Protein AF-A1DYK0-F1 (afdb_monomer_lite)

pLDDT: mean 89.99, std 9.11, range [60.81, 98.0]

Sequence (154 aa):
PGTYRVDVMVNGKRVDTRDVVFKLEKDGQGTPFLASCLTVSQLSCYGVKTEDYPQLWKAAKTPDECADLTAIPQAKAVLDINNQQLQLSIPQLALRPEFKGIAPEDLWDDGIPAFLMNYSARTTQTDYKMDMVGRDNSSWVQLQPGINIGAWRV

InterPro domains:
  IPR000015 Outer membrane usher protein [PTHR30451] (1-154)
  IPR025885 PapC, N-terminal domain [PF13954] (1-122)
  IPR037224 PapC, N-terminal domain superfamily [G3DSA:3.10.20.410] (1-111)
  IPR037224 PapC, N-terminal domain superfamily [SSF141729] (1-114)

Secondary structure (DSSP, 8-state):
-EEEEEEEEETTEEEEEEEEEEEEEE-TTS-EEEEEE--HHHHHHTTB-GGG-GGGGSS-SSTTSPP-GGGSTT-EEEEETTTTEEEEE--GGGBPP--TT---GGG------EEEEEEEEEEEEEEE-SSS-EEEEEEEEEEEEEEEETTEE-

Structure (mmCIF, N/CA/C/O backbone):
data_AF-A1DYK0-F1
#
_entry.id   AF-A1DYK0-F1
#
loop_
_atom_site.group_PDB
_atom_site.id
_atom_site.type_symbol
_atom_site.label_atom_id
_atom_site.label_alt_id
_atom_site.label_comp_id
_atom_site.label_asym_id
_atom_site.label_entity_id
_atom_site.label_seq_id
_atom_site.pdbx_PDB_ins_code
_atom_site.Cartn_x
_atom_site.Cartn_y
_atom_site.Cartn_z
_atom_site.occupancy
_atom_site.B_iso_or_equiv
_atom_site.auth_seq_id
_atom_site.auth_comp_id
_atom_site.auth_asym_id
_atom_site.auth_atom_id
_atom_site.pdbx_PDB_model_num
ATOM 1 N N . PRO A 1 1 ? -26.291 6.185 12.494 1.00 83.94 1 PRO A N 1
ATOM 2 C CA . PRO A 1 1 ? -25.783 5.075 11.654 1.00 83.94 1 PRO A CA 1
ATOM 3 C C . PRO A 1 1 ? -26.089 5.401 10.193 1.00 83.94 1 PRO A C 1
ATOM 5 O O . PRO A 1 1 ? -27.133 5.996 9.938 1.00 83.94 1 PRO A O 1
ATOM 8 N N . GLY A 1 2 ? -25.187 5.080 9.270 1.00 92.00 2 GLY A N 1
ATOM 9 C CA . GLY A 1 2 ? -25.316 5.466 7.863 1.00 92.00 2 GLY A CA 1
ATOM 10 C C . GLY A 1 2 ? -24.010 5.309 7.094 1.00 92.00 2 GLY A C 1
ATOM 11 O O . GLY A 1 2 ? -22.999 4.913 7.669 1.00 92.00 2 GLY A O 1
ATOM 12 N N . THR A 1 3 ? -24.040 5.617 5.802 1.00 94.94 3 THR A N 1
ATOM 13 C CA . THR A 1 3 ? -22.860 5.588 4.934 1.00 94.94 3 THR A CA 1
ATOM 14 C C . THR A 1 3 ? -22.342 7.003 4.742 1.00 94.94 3 THR A C 1
ATOM 16 O O . THR A 1 3 ? -23.118 7.894 4.400 1.00 94.94 3 THR A O 1
ATOM 19 N N . TYR A 1 4 ? -21.045 7.205 4.952 1.00 94.62 4 TYR A N 1
ATOM 20 C CA . TYR A 1 4 ? -20.395 8.498 4.766 1.00 94.62 4 TYR A CA 1
ATOM 21 C C . TYR A 1 4 ? -19.186 8.345 3.853 1.00 94.62 4 TYR A C 1
ATOM 23 O O . TYR A 1 4 ? -18.363 7.449 4.053 1.00 94.62 4 TYR A O 1
ATOM 31 N N . ARG A 1 5 ? -19.068 9.250 2.879 1.00 96.69 5 ARG A N 1
ATOM 32 C CA . ARG A 1 5 ? -17.846 9.438 2.101 1.00 96.69 5 ARG A CA 1
ATOM 33 C C . ARG A 1 5 ? -16.809 10.094 3.002 1.00 96.69 5 ARG A C 1
ATOM 35 O O . ARG A 1 5 ? -17.048 11.199 3.480 1.00 96.69 5 ARG A O 1
ATOM 42 N N . VAL A 1 6 ? -15.697 9.412 3.252 1.00 97.50 6 VAL A N 1
ATOM 43 C CA . VAL A 1 6 ? -14.653 9.893 4.161 1.00 97.50 6 VAL A CA 1
ATOM 44 C C . VAL A 1 6 ? -13.257 9.658 3.604 1.00 97.50 6 VAL A C 1
ATOM 46 O O . VAL A 1 6 ? -13.012 8.689 2.880 1.00 97.50 6 VAL A O 1
ATOM 49 N N . ASP A 1 7 ? -12.331 10.523 3.999 1.00 98.00 7 ASP A N 1
ATOM 50 C CA . ASP A 1 7 ? -10.901 10.257 3.912 1.00 98.00 7 ASP A CA 1
ATOM 51 C C . ASP A 1 7 ? -10.497 9.314 5.049 1.00 98.00 7 ASP A C 1
ATOM 53 O O . ASP A 1 7 ? -10.688 9.610 6.232 1.00 98.00 7 ASP A O 1
ATOM 57 N N . VAL A 1 8 ? -9.941 8.156 4.700 1.00 97.50 8 VAL A N 1
ATOM 58 C CA . VAL A 1 8 ? -9.435 7.188 5.673 1.00 97.50 8 VAL A CA 1
ATOM 59 C C . VAL A 1 8 ? -8.001 7.563 6.020 1.00 97.50 8 VAL A C 1
ATOM 61 O O . VAL A 1 8 ? -7.114 7.565 5.164 1.00 97.50 8 VAL A O 1
ATOM 64 N N . MET A 1 9 ? -7.780 7.880 7.291 1.00 97.56 9 MET A N 1
ATOM 65 C CA . MET A 1 9 ? -6.507 8.328 7.838 1.00 97.56 9 MET A CA 1
ATOM 66 C C . MET A 1 9 ? -5.942 7.247 8.763 1.00 97.56 9 MET A C 1
ATOM 68 O O . MET A 1 9 ? -6.574 6.922 9.760 1.00 97.56 9 MET A O 1
ATOM 72 N N . VAL A 1 10 ? -4.743 6.726 8.500 1.00 96.75 10 VAL A N 1
ATOM 73 C CA . VAL A 1 10 ? -4.011 5.830 9.415 1.00 96.75 10 VAL A CA 1
ATOM 74 C C . VAL A 1 10 ? -2.849 6.593 10.030 1.00 96.75 10 VAL A C 1
ATOM 76 O O . VAL A 1 10 ? -1.969 7.068 9.315 1.00 96.75 10 VAL A O 1
ATOM 79 N N . ASN A 1 11 ? -2.851 6.744 11.357 1.00 95.75 11 ASN A N 1
ATOM 80 C CA . ASN A 1 11 ? -1.824 7.472 12.115 1.00 95.75 11 ASN A CA 1
ATOM 81 C C . ASN A 1 11 ? -1.481 8.853 11.507 1.00 95.75 11 ASN A C 1
ATOM 83 O O . ASN A 1 11 ? -0.320 9.253 11.440 1.00 95.75 11 ASN A O 1
ATOM 87 N N . GLY A 1 12 ? -2.506 9.571 11.031 1.00 94.00 12 GLY A N 1
ATOM 88 C CA . GLY A 1 12 ? -2.379 10.908 10.439 1.00 94.00 12 GLY A CA 1
ATOM 89 C C . GLY A 1 12 ? -2.052 10.947 8.940 1.00 94.00 12 GLY A C 1
ATOM 90 O O . GLY A 1 12 ? -1.973 12.038 8.379 1.00 94.00 12 GLY A O 1
ATOM 91 N N . LYS A 1 13 ? -1.897 9.801 8.265 1.00 93.44 13 LYS A N 1
ATOM 92 C CA . LYS A 1 13 ? -1.683 9.727 6.810 1.00 93.44 13 LYS A CA 1
ATOM 93 C C . LYS A 1 13 ? -2.934 9.245 6.092 1.00 93.44 13 LYS A C 1
ATOM 95 O O . LYS A 1 13 ? -3.523 8.247 6.493 1.00 93.44 13 LYS A O 1
ATOM 100 N N . ARG A 1 14 ? -3.310 9.917 5.004 1.00 95.19 14 ARG A N 1
ATOM 101 C CA . ARG A 1 14 ? -4.425 9.479 4.158 1.00 95.19 14 ARG A CA 1
ATOM 102 C C . ARG A 1 14 ? -4.029 8.235 3.368 1.00 95.19 14 ARG A C 1
ATOM 104 O O . ARG A 1 14 ? -3.044 8.285 2.634 1.00 95.19 14 ARG A O 1
ATOM 111 N N . VAL A 1 15 ? -4.805 7.165 3.504 1.00 93.44 15 VAL A N 1
ATOM 112 C CA . VAL A 1 15 ? -4.585 5.880 2.816 1.00 93.44 15 VAL A CA 1
ATOM 113 C C . VAL A 1 15 ? -5.669 5.559 1.787 1.00 93.44 15 VAL A C 1
ATOM 115 O O . VAL A 1 15 ? -5.406 4.803 0.860 1.00 93.44 15 VAL A O 1
ATOM 118 N N . ASP A 1 16 ? -6.864 6.139 1.919 1.00 95.06 16 ASP A N 1
ATOM 119 C CA . ASP A 1 16 ? -7.988 5.921 0.999 1.00 95.06 16 ASP A CA 1
ATOM 120 C C . ASP A 1 16 ? -8.997 7.082 1.091 1.00 95.06 16 ASP A C 1
ATOM 122 O O . ASP A 1 16 ? -8.992 7.844 2.060 1.00 95.06 16 ASP A O 1
ATOM 126 N N . THR A 1 17 ? -9.884 7.196 0.104 1.00 96.19 17 THR A N 1
ATOM 127 C CA . THR A 1 17 ? -11.060 8.074 0.119 1.00 96.19 17 THR A CA 1
ATOM 128 C C . THR A 1 17 ? -12.253 7.278 -0.403 1.00 96.19 17 THR A C 1
ATOM 130 O O . THR A 1 17 ? -12.370 7.032 -1.609 1.00 96.19 17 THR A O 1
ATOM 133 N N . ARG A 1 18 ? -13.172 6.885 0.487 1.00 95.31 18 ARG A N 1
ATOM 134 C CA . ARG A 1 18 ? -14.265 5.970 0.128 1.00 95.31 18 ARG A CA 1
ATOM 135 C C . ARG A 1 18 ? -15.525 6.147 0.962 1.00 95.31 18 ARG A C 1
ATOM 137 O O . ARG A 1 18 ? -15.524 6.817 1.989 1.00 95.31 18 ARG A O 1
ATOM 144 N N . ASP A 1 19 ? -16.598 5.509 0.516 1.00 96.44 19 ASP A N 1
ATOM 145 C CA . ASP A 1 19 ? -17.829 5.377 1.289 1.00 96.44 19 ASP A CA 1
ATOM 146 C C . ASP A 1 19 ? -17.673 4.273 2.338 1.00 96.44 19 ASP A C 1
ATOM 148 O O . ASP A 1 19 ? -17.382 3.122 2.006 1.00 96.44 19 ASP A O 1
ATOM 152 N N . VAL A 1 20 ? -17.846 4.633 3.611 1.00 95.94 20 VAL A N 1
ATOM 153 C CA . VAL A 1 20 ? -17.738 3.721 4.756 1.00 95.94 20 VAL A CA 1
ATOM 154 C C . VAL A 1 20 ? -19.071 3.682 5.493 1.00 95.94 20 VAL A C 1
ATOM 156 O O . VAL A 1 20 ? -19.692 4.716 5.746 1.00 95.94 20 VAL A O 1
ATOM 159 N N . VAL A 1 21 ? -19.518 2.477 5.847 1.00 94.88 21 VAL A N 1
ATOM 160 C CA . VAL A 1 21 ? -20.735 2.267 6.640 1.00 94.88 21 VAL A CA 1
ATOM 161 C C . VAL A 1 21 ? -20.397 2.390 8.122 1.00 94.88 21 VAL A C 1
ATOM 163 O O . VAL A 1 21 ? -19.472 1.742 8.605 1.00 94.88 21 VAL A O 1
ATOM 166 N N . PHE A 1 22 ? -21.184 3.166 8.861 1.00 94.19 22 PHE A N 1
ATOM 167 C CA . PHE A 1 22 ? -21.051 3.343 10.302 1.00 94.19 22 PHE A CA 1
ATOM 168 C C . PHE A 1 22 ? -22.276 2.808 11.035 1.00 94.19 22 PHE A C 1
ATOM 170 O O . PHE A 1 22 ? -23.413 3.231 10.786 1.00 94.19 22 PHE A O 1
ATOM 177 N N . LYS A 1 23 ? -22.041 1.896 11.976 1.00 91.38 23 LYS A N 1
ATOM 178 C CA . LYS A 1 23 ? -23.067 1.288 12.829 1.00 91.38 23 LYS A CA 1
ATOM 179 C C . LYS A 1 23 ? -23.028 1.933 14.210 1.00 91.38 23 LYS A C 1
ATOM 181 O O . LYS A 1 23 ? -21.989 2.412 14.647 1.00 91.38 23 LYS A O 1
ATOM 186 N N . LEU A 1 24 ? -24.182 2.008 14.869 1.00 90.50 24 LEU A N 1
ATOM 187 C CA . LEU A 1 24 ? -24.241 2.498 16.241 1.00 90.50 24 LEU A CA 1
ATOM 188 C C . LEU A 1 24 ? -23.910 1.333 17.173 1.00 90.50 24 LEU A C 1
ATOM 190 O O . LEU A 1 24 ? -24.636 0.341 17.182 1.00 90.50 24 LEU A O 1
ATOM 194 N N . GLU A 1 25 ? -22.845 1.472 17.946 1.00 88.00 25 GLU A N 1
ATOM 195 C CA . GLU A 1 25 ? -22.418 0.501 18.952 1.00 88.00 25 GLU A CA 1
ATOM 196 C C . GLU A 1 25 ? -22.297 1.181 20.314 1.00 88.00 25 GLU A C 1
ATOM 198 O O . GLU A 1 25 ? -22.451 2.397 20.426 1.00 88.00 25 GLU A O 1
ATOM 203 N N . LYS A 1 26 ? -22.086 0.394 21.368 1.00 86.38 26 LYS A N 1
ATOM 204 C CA . LYS A 1 26 ? -21.874 0.901 22.725 1.00 86.38 26 LYS A CA 1
ATOM 205 C C . LYS A 1 26 ? -20.506 0.469 23.204 1.00 86.38 26 LYS A C 1
ATOM 207 O O . LYS A 1 26 ? -20.130 -0.685 23.014 1.00 86.38 26 LYS A O 1
ATOM 212 N N . ASP A 1 27 ? -19.775 1.389 23.815 1.00 82.19 27 ASP A N 1
ATOM 213 C CA . ASP A 1 27 ? -18.510 1.054 24.456 1.00 82.19 27 ASP A CA 1
ATOM 214 C C . ASP A 1 27 ? -18.739 0.242 25.747 1.00 82.19 27 ASP A C 1
ATOM 216 O O . ASP A 1 27 ? -19.874 -0.011 26.166 1.00 82.19 27 ASP A O 1
ATOM 220 N N . GLY A 1 28 ? -17.651 -0.157 26.414 1.00 78.81 28 GLY A N 1
ATOM 221 C CA . GLY A 1 28 ? -17.721 -0.896 27.681 1.00 78.81 28 GLY A CA 1
ATOM 222 C C . GLY A 1 28 ? -18.391 -0.134 28.837 1.00 78.81 28 GLY A C 1
ATOM 223 O O . GLY A 1 28 ? -18.694 -0.741 29.860 1.00 78.81 28 GLY A O 1
ATOM 224 N N . GLN A 1 29 ? -18.633 1.172 28.688 1.00 83.88 29 GLN A N 1
ATOM 225 C CA . GLN A 1 29 ? -19.330 2.028 29.654 1.00 83.88 29 GLN A CA 1
ATOM 226 C C . GLN A 1 29 ? -20.799 2.271 29.259 1.00 83.88 29 GLN A C 1
ATOM 228 O O . GLN A 1 29 ? -21.543 2.912 29.999 1.00 83.88 29 GLN A O 1
ATOM 233 N N . GLY A 1 30 ? -21.243 1.732 28.118 1.00 85.69 30 GLY A N 1
ATOM 234 C CA . GLY A 1 30 ? -22.595 1.895 27.594 1.00 85.69 30 GLY A CA 1
ATOM 235 C C . GLY A 1 30 ? -22.805 3.175 26.781 1.00 85.69 30 GLY A C 1
ATOM 236 O O . GLY A 1 30 ? -23.937 3.426 26.351 1.00 85.69 30 GLY A O 1
ATOM 237 N N . THR A 1 31 ? -21.752 3.960 26.541 1.00 87.38 31 THR A N 1
ATOM 238 C CA . THR A 1 31 ? -21.815 5.189 25.747 1.00 87.38 31 THR A CA 1
ATOM 239 C C . THR A 1 31 ? -21.941 4.828 24.269 1.00 87.38 31 THR A C 1
ATOM 241 O O . THR A 1 31 ? -21.137 4.040 23.760 1.00 87.38 31 THR A O 1
ATOM 244 N N . PRO A 1 32 ? -22.944 5.363 23.552 1.00 87.19 32 PRO A N 1
ATOM 245 C CA . PRO A 1 32 ? -23.096 5.089 22.134 1.00 87.19 32 PRO A CA 1
ATOM 246 C C . PRO A 1 32 ? -21.984 5.762 21.320 1.00 87.19 32 PRO A C 1
ATOM 248 O O . PRO A 1 32 ? -21.705 6.947 21.502 1.00 87.19 32 PRO A O 1
ATOM 251 N N . PHE A 1 33 ? -21.398 5.030 20.377 1.00 87.56 33 PHE A N 1
ATOM 252 C CA . PHE A 1 33 ? -20.434 5.548 19.408 1.00 87.56 33 PHE A CA 1
ATOM 253 C C . PHE A 1 33 ? -20.708 4.989 18.005 1.00 87.56 33 PHE A C 1
ATOM 255 O O . PHE A 1 33 ? -21.477 4.042 17.825 1.00 87.56 33 PHE A O 1
ATOM 262 N N . LEU A 1 34 ? -20.111 5.612 16.987 1.00 89.62 34 LEU A N 1
ATOM 263 C CA . LEU A 1 34 ? -20.201 5.153 15.601 1.00 89.62 34 LEU A CA 1
ATOM 264 C C . LEU A 1 34 ? -19.006 4.255 15.271 1.00 89.62 34 LEU A C 1
ATOM 266 O O . LEU A 1 34 ? -17.887 4.742 15.128 1.00 89.62 34 LEU A O 1
ATOM 270 N N . ALA A 1 35 ? -19.254 2.957 15.125 1.00 90.94 35 ALA A N 1
ATOM 271 C CA . ALA A 1 35 ? -18.265 1.978 14.698 1.00 90.94 35 ALA A CA 1
ATOM 272 C C . ALA A 1 35 ? -18.184 1.943 13.166 1.00 90.94 35 ALA A C 1
ATOM 274 O O . ALA A 1 35 ? -19.199 1.759 12.487 1.00 90.94 35 ALA A O 1
ATOM 275 N N . SER A 1 36 ? -16.982 2.122 12.614 1.00 94.25 36 SER A N 1
ATOM 276 C CA . SER A 1 36 ? -16.726 1.982 11.178 1.00 94.25 36 SER A CA 1
ATOM 277 C C . SER A 1 36 ? -16.713 0.511 10.769 1.00 94.25 36 SER A C 1
ATOM 279 O O . SER A 1 36 ? -15.993 -0.289 11.363 1.00 94.25 36 SER A O 1
ATOM 281 N N . CYS A 1 37 ? -17.430 0.166 9.707 1.00 93.44 37 CYS A N 1
ATOM 282 C CA . CYS A 1 37 ? -17.346 -1.142 9.076 1.00 93.44 37 CYS A CA 1
ATOM 283 C C . CYS A 1 37 ? -16.246 -1.130 8.008 1.00 93.44 37 CYS A C 1
ATOM 285 O O . CYS A 1 37 ? -16.467 -0.645 6.898 1.00 93.44 37 CYS A O 1
ATOM 287 N N . LEU A 1 38 ? -15.069 -1.647 8.358 1.00 94.25 38 LEU A N 1
ATOM 288 C CA . LEU A 1 38 ? -13.968 -1.897 7.427 1.00 94.25 38 LEU A CA 1
ATOM 289 C C . LEU A 1 38 ? -13.738 -3.401 7.320 1.00 94.25 38 LEU A C 1
ATOM 291 O O . LEU A 1 38 ? -13.746 -4.081 8.342 1.00 94.25 38 LEU A O 1
ATOM 295 N N . THR A 1 39 ? -13.528 -3.928 6.118 1.00 93.44 39 THR A N 1
ATOM 296 C CA . THR A 1 39 ? -13.222 -5.355 5.936 1.00 93.44 39 THR A CA 1
ATOM 297 C C . THR A 1 39 ? -11.767 -5.651 6.291 1.00 93.44 39 THR A C 1
ATOM 299 O O . THR A 1 39 ? -10.914 -4.757 6.328 1.00 93.44 39 THR A O 1
ATOM 302 N N . VAL A 1 40 ? -11.444 -6.927 6.519 1.00 92.44 40 VAL A N 1
ATOM 303 C CA . VAL A 1 40 ? -10.053 -7.327 6.782 1.00 92.44 40 VAL A CA 1
ATOM 304 C C . VAL A 1 40 ? -9.157 -7.013 5.582 1.00 92.44 40 VAL A C 1
ATOM 306 O O . VAL A 1 40 ? -8.048 -6.519 5.760 1.00 92.44 40 VAL A O 1
ATOM 309 N N . SER A 1 41 ? -9.654 -7.214 4.357 1.00 90.50 41 SER A N 1
ATOM 310 C CA . SER A 1 41 ? -8.926 -6.852 3.135 1.00 90.50 41 SER A CA 1
ATOM 311 C C . SER A 1 41 ? -8.594 -5.357 3.097 1.00 90.50 41 SER A C 1
ATOM 313 O O . SER A 1 41 ? -7.439 -5.008 2.870 1.00 90.50 41 SER A O 1
ATOM 315 N N . GLN A 1 42 ? -9.550 -4.482 3.430 1.00 93.19 42 GLN A N 1
ATOM 316 C CA . GLN A 1 42 ? -9.312 -3.037 3.496 1.00 93.19 42 GLN A CA 1
ATOM 317 C C . GLN A 1 42 ? -8.245 -2.674 4.532 1.00 93.19 42 GLN A C 1
ATOM 319 O O . GLN A 1 42 ? -7.317 -1.938 4.214 1.00 93.19 42 GLN A O 1
ATOM 324 N N . LEU A 1 43 ? -8.327 -3.224 5.750 1.00 93.81 43 LEU A N 1
ATOM 325 C CA . LEU A 1 43 ? -7.297 -3.007 6.773 1.00 93.81 43 LEU A CA 1
ATOM 326 C C . LEU A 1 43 ? -5.915 -3.470 6.286 1.00 93.81 43 LEU A C 1
ATOM 328 O O . LEU A 1 43 ? -4.923 -2.776 6.508 1.00 93.81 43 LEU A O 1
ATOM 332 N N . SER A 1 44 ? -5.855 -4.600 5.578 1.00 92.12 44 SER A N 1
ATOM 333 C CA . SER A 1 44 ? -4.620 -5.106 4.978 1.00 92.12 44 SER A CA 1
ATOM 334 C C . SER A 1 44 ? -4.054 -4.141 3.930 1.00 92.12 44 SER A C 1
ATOM 336 O O . SER A 1 44 ? -2.867 -3.816 3.984 1.00 92.12 44 SER A O 1
ATOM 338 N N . CYS A 1 45 ? -4.894 -3.618 3.030 1.00 90.06 45 CYS A N 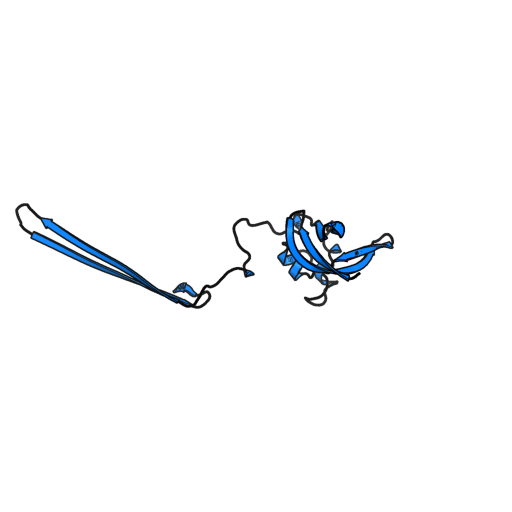1
ATOM 339 C CA . CYS A 1 45 ? -4.506 -2.602 2.044 1.00 90.06 45 CYS A CA 1
ATOM 340 C C . CYS A 1 45 ? -4.007 -1.311 2.708 1.00 90.06 45 CYS A C 1
ATOM 342 O O . CYS A 1 45 ? -3.095 -0.666 2.201 1.00 90.06 45 CYS A O 1
ATOM 344 N N . TYR A 1 46 ? -4.546 -0.954 3.875 1.00 92.69 46 TYR A N 1
ATOM 345 C CA . TYR A 1 46 ? -4.094 0.202 4.657 1.00 92.69 46 TYR A CA 1
ATOM 346 C C . TYR A 1 46 ? -2.804 -0.059 5.452 1.00 92.69 46 TYR A C 1
ATOM 348 O O . TYR A 1 46 ? -2.363 0.797 6.220 1.00 92.69 46 TYR A O 1
ATOM 356 N N . GLY A 1 47 ? -2.193 -1.234 5.282 1.00 91.56 47 GLY A N 1
ATOM 357 C CA . GLY A 1 47 ? -0.919 -1.594 5.890 1.00 91.56 47 GLY A CA 1
ATOM 358 C C . GLY A 1 47 ? -1.034 -2.271 7.252 1.00 91.56 47 GLY A C 1
ATOM 359 O O . GLY A 1 47 ? -0.013 -2.445 7.910 1.00 91.56 47 GLY A O 1
ATOM 360 N N . VAL A 1 48 ? -2.224 -2.680 7.697 1.00 94.25 48 VAL A N 1
ATOM 361 C CA . VAL A 1 48 ? -2.381 -3.461 8.934 1.00 94.25 48 VAL A CA 1
ATOM 362 C C . VAL A 1 48 ? -1.943 -4.911 8.696 1.00 94.25 48 VAL A C 1
ATOM 364 O O . VAL A 1 48 ? -2.336 -5.534 7.711 1.00 94.25 48 VAL A O 1
ATOM 367 N N . LYS A 1 49 ? -1.149 -5.477 9.611 1.00 93.88 49 LYS A N 1
ATOM 368 C CA . LYS A 1 49 ? -0.716 -6.887 9.609 1.00 93.88 49 LYS A CA 1
ATOM 369 C C . LYS A 1 49 ? -1.843 -7.813 10.053 1.00 93.88 49 LYS A C 1
ATOM 371 O O . LYS A 1 49 ? -1.836 -8.363 11.148 1.00 93.88 49 LYS A O 1
ATOM 376 N N . THR A 1 50 ? -2.857 -7.953 9.216 1.00 92.38 50 THR A N 1
ATOM 377 C CA . THR A 1 50 ? -4.070 -8.735 9.495 1.00 92.38 50 THR A CA 1
ATOM 378 C C . THR A 1 50 ? -3.806 -10.208 9.843 1.00 92.38 50 THR A C 1
ATOM 380 O O . THR A 1 50 ? -4.574 -10.819 10.581 1.00 92.38 50 THR A O 1
ATOM 383 N N . GLU A 1 51 ? -2.702 -10.759 9.347 1.00 91.44 51 GLU A N 1
ATOM 384 C CA . GLU A 1 51 ? -2.181 -12.105 9.586 1.00 91.44 51 GLU A CA 1
ATOM 385 C C . GLU A 1 51 ? -1.798 -12.363 11.053 1.00 91.44 51 GLU A C 1
ATOM 387 O O . GLU A 1 51 ? -1.990 -13.473 11.547 1.00 91.44 51 GLU A O 1
ATOM 392 N N . ASP A 1 52 ? -1.351 -11.331 11.774 1.00 94.12 52 ASP A N 1
ATOM 393 C CA . ASP A 1 52 ? -0.937 -11.435 13.179 1.00 94.12 52 ASP A CA 1
ATOM 394 C C . ASP A 1 52 ? -2.136 -11.372 14.146 1.00 94.12 52 ASP A C 1
ATOM 396 O O . ASP A 1 52 ? -2.014 -11.682 15.334 1.00 94.12 52 ASP A O 1
ATOM 400 N N . TYR A 1 53 ? -3.318 -10.992 13.645 1.00 93.44 53 TYR A N 1
ATOM 401 C CA . TYR A 1 53 ? -4.528 -10.764 14.438 1.00 93.44 53 TYR A CA 1
ATOM 402 C C . TYR A 1 53 ? -5.716 -11.569 13.888 1.00 93.44 53 TYR A C 1
ATOM 404 O O . TYR A 1 53 ? -6.694 -10.992 13.410 1.00 93.44 53 TYR A O 1
ATOM 412 N N . PRO A 1 54 ? -5.716 -12.912 14.010 1.00 90.50 54 PRO A N 1
ATOM 413 C CA . PRO A 1 54 ? -6.787 -13.766 13.480 1.00 90.50 54 PRO A CA 1
ATOM 414 C C . PRO A 1 54 ? -8.167 -13.457 14.082 1.00 90.50 54 PRO A C 1
ATOM 416 O O . PRO A 1 54 ? -9.198 -13.760 13.489 1.00 90.50 54 PRO A O 1
ATOM 419 N N . GLN A 1 55 ? -8.199 -12.820 15.255 1.00 90.88 55 GLN A N 1
ATOM 420 C CA . GLN A 1 55 ? -9.423 -12.376 15.921 1.00 90.88 55 GLN A CA 1
ATOM 421 C C . GLN A 1 55 ? -10.178 -11.294 15.126 1.00 90.88 55 GLN A C 1
ATOM 423 O O . GLN A 1 55 ? -11.388 -11.186 15.295 1.00 90.88 55 GLN A O 1
ATOM 428 N N . LEU A 1 56 ? -9.515 -10.577 14.204 1.00 89.81 56 LEU A N 1
ATOM 429 C CA . LEU A 1 56 ? -10.166 -9.647 13.267 1.00 89.81 56 LEU A CA 1
ATOM 430 C C . LEU A 1 56 ? -11.285 -10.328 12.465 1.00 89.81 56 LEU A C 1
ATOM 432 O O . LEU A 1 56 ? -12.300 -9.704 12.162 1.00 89.81 56 LEU A O 1
ATOM 436 N N . TRP A 1 57 ? -11.111 -11.619 12.164 1.00 86.25 57 TRP A N 1
ATOM 437 C CA . TRP A 1 57 ? -12.058 -12.435 11.408 1.00 86.25 57 TRP A CA 1
ATOM 438 C C . TRP A 1 57 ? -13.204 -12.992 12.256 1.00 86.25 57 TRP A C 1
ATOM 440 O O . TRP A 1 57 ? -14.171 -13.503 11.707 1.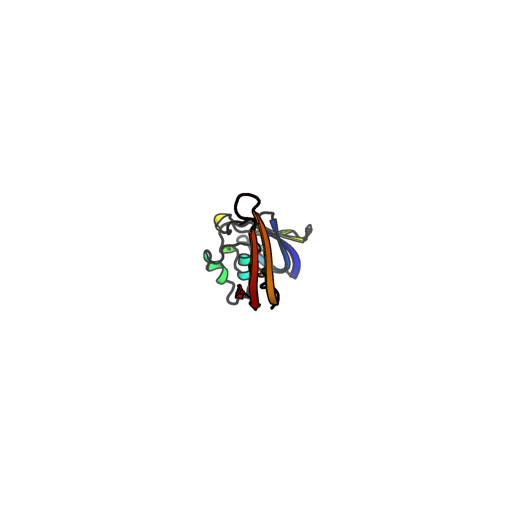00 86.25 57 TRP A O 1
ATOM 450 N N . LYS A 1 58 ? -13.157 -12.914 13.594 1.00 72.00 58 LYS A N 1
ATOM 451 C CA . LYS A 1 58 ? -14.240 -13.483 14.420 1.00 72.00 58 LYS A CA 1
ATOM 452 C C . LYS A 1 58 ? -15.580 -12.781 14.215 1.00 72.00 58 LYS A C 1
ATOM 454 O O . LYS A 1 58 ? -16.614 -13.442 14.294 1.00 72.00 58 LYS A O 1
ATOM 459 N N . ALA A 1 59 ? -15.556 -11.476 13.948 1.00 66.56 59 ALA A N 1
ATOM 460 C CA . ALA A 1 59 ? -16.742 -10.733 13.532 1.00 66.56 59 ALA A CA 1
ATOM 461 C C . ALA A 1 59 ? -16.993 -10.800 12.017 1.00 66.56 59 ALA A C 1
ATOM 463 O O . ALA A 1 59 ? -18.121 -10.554 11.604 1.00 66.56 59 ALA A O 1
ATOM 464 N N . ALA A 1 60 ? -15.976 -11.164 11.223 1.00 64.38 60 ALA A N 1
ATOM 465 C CA . ALA A 1 60 ? -16.048 -11.285 9.771 1.00 64.38 60 ALA A CA 1
ATOM 466 C C . ALA A 1 60 ? -16.053 -12.756 9.319 1.00 64.38 60 ALA A C 1
ATOM 468 O O . ALA A 1 60 ? -15.030 -13.337 8.959 1.00 64.38 60 ALA A O 1
ATOM 469 N N . LYS A 1 61 ? -17.237 -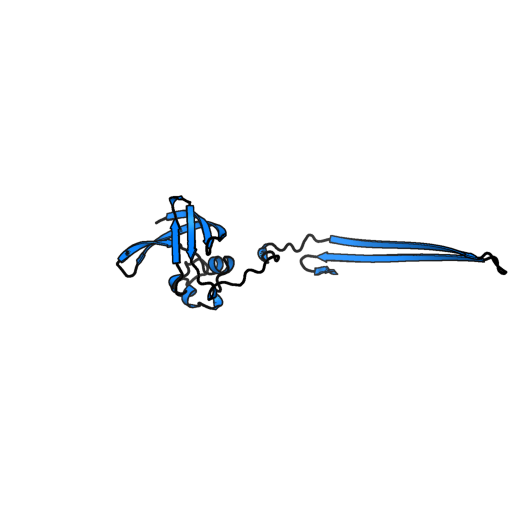13.365 9.323 1.00 65.19 61 LYS A N 1
ATOM 470 C CA . LYS A 1 61 ? -17.523 -14.705 8.792 1.00 65.19 61 LYS A CA 1
ATOM 471 C C . LYS A 1 61 ? -17.410 -14.772 7.269 1.00 65.19 61 LYS A C 1
ATOM 473 O O . LYS A 1 61 ? -17.212 -15.859 6.733 1.00 65.19 61 LYS A O 1
ATOM 478 N N . THR A 1 62 ? -17.533 -13.638 6.579 1.00 67.25 62 THR A N 1
ATOM 479 C CA . THR A 1 62 ? -17.353 -13.519 5.123 1.00 67.25 62 THR A CA 1
ATOM 480 C C . THR A 1 62 ? -16.394 -12.377 4.769 1.00 67.25 62 THR A C 1
ATOM 482 O O . THR A 1 62 ? -16.281 -11.435 5.552 1.00 67.25 62 THR A O 1
ATOM 485 N N . PRO A 1 63 ? -15.743 -12.394 3.587 1.00 62.56 63 PRO A N 1
ATOM 486 C CA . PRO A 1 63 ? -14.822 -11.333 3.151 1.00 62.56 63 PRO A CA 1
ATOM 487 C C . PRO A 1 63 ? -15.423 -9.917 3.163 1.00 62.56 63 PRO A C 1
ATOM 489 O O . PRO A 1 63 ? -14.693 -8.944 3.349 1.00 62.56 63 PRO A O 1
ATOM 492 N N . ASP A 1 64 ? -16.746 -9.821 3.011 1.00 70.00 64 ASP A N 1
ATOM 493 C CA . ASP A 1 64 ? -17.503 -8.564 2.989 1.00 70.00 64 ASP A CA 1
ATOM 494 C C . ASP A 1 64 ? -18.017 -8.119 4.373 1.00 70.00 64 ASP A C 1
ATOM 496 O O . ASP A 1 64 ? -18.658 -7.074 4.495 1.00 70.00 64 ASP A O 1
ATOM 500 N N . GLU A 1 65 ? -17.765 -8.896 5.433 1.00 84.50 65 GLU A N 1
ATOM 501 C CA . GLU A 1 65 ? -18.156 -8.517 6.792 1.00 84.50 65 GLU A CA 1
ATOM 502 C C . GLU A 1 65 ? -17.116 -7.605 7.466 1.00 84.50 65 GLU A C 1
ATOM 504 O O . GLU A 1 65 ? -15.927 -7.583 7.133 1.00 84.50 65 GLU A O 1
ATOM 509 N N . CYS A 1 66 ? -17.593 -6.815 8.432 1.00 90.44 66 CYS A N 1
ATOM 510 C CA . CYS A 1 66 ? -16.776 -5.850 9.159 1.00 90.44 66 CYS A CA 1
ATOM 511 C C . CYS A 1 66 ? -15.764 -6.576 10.058 1.00 90.44 66 CYS A C 1
ATOM 513 O O . CYS A 1 66 ? -16.143 -7.425 10.865 1.00 90.44 66 CYS A O 1
ATOM 515 N N . ALA A 1 67 ? -14.494 -6.198 9.965 1.00 92.12 67 ALA A N 1
ATOM 516 C CA . ALA A 1 67 ? -13.449 -6.661 10.860 1.00 92.12 67 ALA A CA 1
ATOM 517 C C . ALA A 1 67 ? -13.654 -6.108 12.277 1.00 92.12 67 ALA A C 1
ATOM 519 O O . ALA A 1 67 ? -14.012 -4.941 12.460 1.00 92.12 67 ALA A O 1
ATOM 520 N N . ASP A 1 68 ? -13.363 -6.931 13.282 1.00 91.06 68 ASP A N 1
ATOM 521 C CA . ASP A 1 68 ? -13.383 -6.501 14.680 1.00 91.06 68 ASP A CA 1
ATOM 522 C C . ASP A 1 68 ? -12.071 -5.807 15.055 1.00 91.06 68 ASP A C 1
ATOM 524 O O . ASP A 1 68 ? -11.113 -6.452 15.480 1.00 91.06 68 ASP A O 1
ATOM 528 N N . LEU A 1 69 ? -12.017 -4.479 14.924 1.00 91.44 69 LEU A N 1
ATOM 529 C CA . LEU A 1 69 ? -10.808 -3.709 15.229 1.00 91.44 69 LEU A CA 1
ATOM 530 C C . LEU A 1 69 ? -10.348 -3.855 16.692 1.00 91.44 69 LEU A C 1
ATOM 532 O O . LEU A 1 69 ? -9.167 -3.654 16.976 1.00 91.44 69 LEU A O 1
ATOM 536 N N . THR A 1 70 ? -11.235 -4.252 17.614 1.00 90.50 70 THR A N 1
ATOM 537 C CA . THR A 1 70 ? -10.872 -4.462 19.027 1.00 90.50 70 THR A CA 1
ATOM 538 C C . THR A 1 70 ? -9.902 -5.631 19.222 1.00 90.50 70 THR A C 1
ATOM 540 O O . THR A 1 70 ? -9.206 -5.694 20.237 1.00 90.50 70 THR A O 1
ATOM 543 N N . ALA A 1 71 ? -9.773 -6.502 18.214 1.00 92.12 71 ALA A N 1
ATOM 544 C CA . ALA A 1 71 ? -8.765 -7.553 18.141 1.00 92.12 71 ALA A CA 1
ATOM 545 C C . ALA A 1 71 ? -7.319 -7.032 18.194 1.00 92.12 71 ALA A C 1
ATOM 547 O O . ALA A 1 71 ? -6.420 -7.782 18.580 1.00 92.12 71 ALA A O 1
ATOM 548 N N . ILE A 1 72 ? -7.082 -5.779 17.788 1.00 94.69 72 ILE A N 1
ATOM 549 C CA . ILE A 1 72 ? -5.763 -5.149 17.818 1.00 94.69 72 ILE A CA 1
ATOM 550 C C . ILE A 1 72 ? -5.671 -4.296 19.091 1.00 94.69 72 ILE A C 1
ATOM 552 O O . ILE A 1 72 ? -6.351 -3.271 19.198 1.00 94.69 72 ILE A O 1
ATOM 556 N N . PRO A 1 73 ? -4.819 -4.663 20.066 1.00 93.88 73 PRO A N 1
ATOM 557 C CA . PRO A 1 73 ? -4.684 -3.900 21.299 1.00 93.88 73 PRO A CA 1
ATOM 558 C C . PRO A 1 73 ? -4.328 -2.442 21.016 1.00 93.88 73 PRO A C 1
ATOM 560 O O . PRO A 1 73 ? -3.440 -2.170 20.219 1.00 93.88 73 PRO A O 1
ATOM 563 N N . GLN A 1 74 ? -4.992 -1.506 21.697 1.00 92.94 74 GLN A N 1
ATOM 564 C CA . GLN A 1 74 ? -4.782 -0.058 21.544 1.00 92.94 74 GLN A CA 1
ATOM 565 C C . GLN A 1 74 ? -5.143 0.523 20.164 1.00 92.94 74 GLN A C 1
ATOM 567 O O . GLN A 1 74 ? -4.935 1.721 19.956 1.00 92.94 74 GLN A O 1
ATOM 572 N N . ALA A 1 75 ? -5.721 -0.263 19.250 1.00 95.12 75 ALA A N 1
ATOM 573 C CA . ALA A 1 75 ? -6.289 0.285 18.029 1.00 95.12 75 ALA A CA 1
ATOM 574 C C . ALA A 1 75 ? -7.573 1.072 18.325 1.00 95.12 75 ALA A C 1
ATOM 576 O O . ALA A 1 75 ? -8.379 0.684 19.174 1.00 95.12 75 ALA A O 1
ATOM 577 N N . LYS A 1 76 ? -7.770 2.194 17.628 1.00 93.81 76 LYS A N 1
ATOM 578 C CA . LYS A 1 76 ? -8.980 3.020 17.731 1.00 93.81 76 LYS A CA 1
ATOM 579 C C . LYS A 1 76 ? -9.410 3.517 16.360 1.00 93.81 76 LYS A C 1
ATOM 581 O O . LYS A 1 76 ? -8.564 3.859 15.540 1.00 93.81 76 LYS A O 1
ATOM 586 N N . ALA A 1 77 ? -10.719 3.614 16.159 1.00 94.88 77 ALA A N 1
ATOM 587 C CA . ALA A 1 77 ? -11.331 4.243 14.999 1.00 94.88 77 ALA A CA 1
ATOM 588 C C . ALA A 1 77 ? -12.264 5.358 15.473 1.00 94.88 77 ALA A C 1
ATOM 590 O O . ALA A 1 77 ? -13.131 5.124 16.314 1.00 94.88 77 ALA A O 1
ATOM 591 N N . VAL A 1 78 ? -12.073 6.568 14.952 1.00 94.31 78 VAL A N 1
ATOM 592 C CA . VAL A 1 78 ? -12.893 7.735 15.289 1.00 94.31 78 VAL A CA 1
ATOM 593 C C . VAL A 1 78 ? -13.323 8.427 14.006 1.00 94.31 78 VAL A C 1
ATOM 595 O O . VAL A 1 78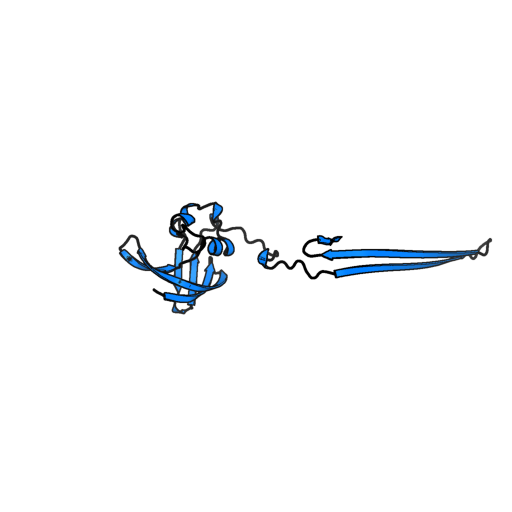 ? -12.492 8.760 13.166 1.00 94.31 78 VAL A O 1
ATOM 598 N N . LEU A 1 79 ? -14.626 8.652 13.858 1.00 94.69 79 LEU A N 1
ATOM 599 C CA . LEU A 1 79 ? -15.169 9.467 12.779 1.00 94.69 79 LEU A CA 1
ATOM 600 C C . LEU A 1 79 ? -15.161 10.942 13.192 1.00 94.69 79 LEU A C 1
ATOM 602 O O . LEU A 1 79 ? -15.882 11.335 14.108 1.00 94.69 79 LEU A O 1
ATOM 606 N N . ASP A 1 80 ? -14.395 11.757 12.477 1.00 94.44 80 ASP A N 1
ATOM 607 C CA . ASP A 1 80 ? -14.507 13.210 12.490 1.00 94.44 80 ASP A CA 1
ATOM 608 C C . ASP A 1 80 ? -15.449 13.642 11.361 1.00 94.44 80 ASP A C 1
ATOM 610 O O . ASP A 1 80 ? -15.064 13.756 10.195 1.00 94.44 80 ASP A O 1
ATOM 614 N N . ILE A 1 81 ? -16.718 13.848 11.716 1.00 90.81 81 ILE A N 1
ATOM 615 C CA . ILE A 1 81 ? -17.767 14.224 10.760 1.00 90.81 81 ILE A CA 1
ATOM 616 C C . ILE A 1 81 ? -17.492 15.601 10.146 1.00 90.81 81 ILE A C 1
ATOM 618 O O . ILE A 1 81 ? -17.779 15.802 8.968 1.00 90.81 81 ILE A O 1
ATOM 622 N N . ASN A 1 82 ? -16.923 16.537 10.913 1.00 93.88 82 ASN A N 1
ATOM 623 C CA . ASN A 1 82 ? -16.719 17.913 10.456 1.00 93.88 82 ASN A CA 1
ATOM 624 C C . ASN A 1 82 ? -15.692 17.975 9.324 1.00 93.88 82 ASN A C 1
ATOM 626 O O . ASN A 1 82 ? -15.865 18.738 8.377 1.00 93.88 82 ASN A O 1
ATOM 630 N N . ASN A 1 83 ? -14.658 17.137 9.412 1.00 95.44 83 ASN A N 1
ATOM 631 C CA . ASN A 1 83 ? -13.607 17.040 8.404 1.00 95.44 83 ASN A CA 1
ATOM 632 C C . ASN A 1 83 ? -13.826 15.898 7.401 1.00 95.44 83 ASN A C 1
ATOM 634 O O . ASN A 1 83 ? -12.987 15.705 6.527 1.00 95.44 83 ASN A O 1
ATOM 638 N N . GLN A 1 84 ? -14.924 15.139 7.522 1.00 95.69 84 GLN A N 1
ATOM 639 C CA . GLN A 1 84 ? -15.198 13.932 6.730 1.00 95.69 84 GLN A CA 1
ATOM 640 C C . GLN A 1 84 ? -14.027 12.938 6.761 1.00 95.69 84 GLN A C 1
ATOM 642 O O . GLN A 1 84 ? -13.606 12.412 5.734 1.00 95.69 84 GLN A O 1
ATOM 647 N N . GLN A 1 85 ? -13.484 12.680 7.952 1.00 97.25 85 GLN A N 1
ATOM 648 C CA . GLN A 1 85 ? -12.309 11.828 8.133 1.00 97.25 85 GLN A CA 1
ATOM 649 C C . GLN A 1 85 ? -12.591 10.659 9.069 1.00 97.25 85 GLN A C 1
ATOM 651 O O . GLN A 1 85 ? -13.132 10.831 10.158 1.00 97.25 85 GLN A O 1
ATOM 656 N N . LEU A 1 86 ? -12.148 9.466 8.676 1.00 97.50 86 LEU A N 1
ATOM 657 C CA . LEU A 1 86 ? -12.043 8.314 9.563 1.00 97.50 86 LEU A CA 1
ATOM 658 C C . LEU A 1 86 ? -10.606 8.209 10.074 1.00 97.50 86 LEU A C 1
ATOM 660 O O . LEU A 1 86 ? -9.709 7.820 9.331 1.00 97.50 86 LEU A O 1
ATOM 664 N N . GLN A 1 87 ? -10.391 8.538 11.344 1.00 97.50 87 GLN A N 1
ATOM 665 C CA . GLN A 1 87 ? -9.087 8.467 11.993 1.00 97.50 87 GLN A CA 1
ATOM 666 C C . GLN A 1 87 ? -8.873 7.096 12.636 1.00 97.50 87 GLN A C 1
ATOM 668 O O . GLN A 1 87 ? -9.485 6.759 13.650 1.00 97.50 87 GLN A O 1
ATOM 673 N N . LEU A 1 88 ? -7.970 6.318 12.048 1.00 97.00 88 LEU A N 1
ATOM 674 C CA . LEU A 1 88 ? -7.482 5.043 12.550 1.00 97.00 88 LEU A CA 1
ATOM 675 C C . LEU A 1 88 ? -6.159 5.268 13.287 1.00 97.00 88 LEU A C 1
ATOM 677 O O . LEU A 1 88 ? -5.144 5.627 12.691 1.00 97.00 88 LEU A O 1
ATOM 681 N N . SER A 1 89 ? -6.173 5.046 14.597 1.00 96.94 89 SER A N 1
ATOM 682 C CA . SER A 1 89 ? -4.964 4.972 15.418 1.00 96.94 89 SER A CA 1
ATOM 683 C C . SER A 1 89 ? -4.581 3.507 15.563 1.00 96.94 89 SER A C 1
ATOM 685 O O . SER A 1 89 ? -5.295 2.769 16.235 1.00 96.94 89 SER A O 1
ATOM 687 N N . ILE A 1 90 ? -3.492 3.077 14.926 1.00 96.88 90 ILE A N 1
ATOM 688 C CA . ILE A 1 90 ? -3.037 1.680 14.912 1.00 96.88 90 ILE A CA 1
ATOM 689 C C . ILE A 1 90 ? -1.623 1.606 15.510 1.00 96.88 90 ILE A C 1
ATOM 691 O O . ILE A 1 90 ? -0.754 2.377 15.092 1.00 96.88 90 ILE A O 1
ATOM 695 N N . PRO A 1 91 ? -1.340 0.696 16.461 1.00 96.38 91 PRO A N 1
ATOM 696 C CA . PRO A 1 91 ? 0.010 0.521 16.987 1.00 96.38 91 PRO A CA 1
ATOM 697 C C . PRO A 1 91 ? 1.008 0.181 15.880 1.00 96.38 91 PRO A C 1
ATOM 699 O O . PRO A 1 91 ? 0.733 -0.660 15.028 1.00 96.38 91 PRO A O 1
ATOM 702 N N . GLN A 1 92 ? 2.212 0.752 15.942 1.00 93.06 92 GLN A N 1
ATOM 703 C CA . GLN A 1 92 ? 3.232 0.535 14.911 1.00 93.06 92 GLN A CA 1
ATOM 704 C C . GLN A 1 92 ? 3.618 -0.946 14.740 1.00 93.06 92 GLN A C 1
ATOM 706 O O . GLN A 1 92 ? 3.963 -1.366 13.640 1.00 93.06 92 GLN A O 1
ATOM 711 N N . LEU A 1 93 ? 3.531 -1.751 15.806 1.00 94.38 93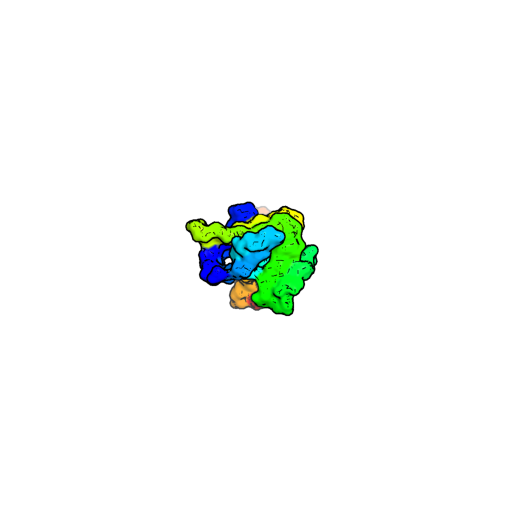 LEU A N 1
ATOM 712 C CA . LEU A 1 93 ? 3.787 -3.195 15.748 1.00 94.38 93 LEU A CA 1
ATOM 713 C C . LEU A 1 93 ? 2.789 -3.928 14.832 1.00 94.38 93 LEU A C 1
ATOM 715 O O . LEU A 1 93 ? 3.178 -4.874 14.148 1.00 94.38 93 LEU A O 1
ATOM 719 N N . ALA A 1 94 ? 1.546 -3.440 14.784 1.00 95.88 94 ALA A N 1
ATOM 720 C CA . ALA A 1 94 ? 0.458 -3.960 13.962 1.00 95.88 94 ALA A CA 1
ATOM 721 C C . ALA A 1 94 ? 0.456 -3.396 12.530 1.00 95.88 94 ALA A C 1
ATOM 723 O O . ALA A 1 94 ? -0.415 -3.753 11.739 1.00 95.88 94 ALA A O 1
ATOM 724 N N . LEU A 1 95 ? 1.406 -2.520 12.185 1.00 94.31 95 LEU A N 1
ATOM 725 C CA . LEU A 1 95 ? 1.566 -1.974 10.840 1.00 94.31 95 LEU A CA 1
ATOM 726 C C . LEU A 1 95 ? 2.739 -2.634 10.114 1.00 94.31 95 LEU A C 1
ATOM 728 O O . LEU A 1 95 ? 3.782 -2.956 10.696 1.00 94.31 95 LEU A O 1
ATOM 732 N N . ARG A 1 96 ? 2.564 -2.828 8.810 1.00 90.69 96 ARG A N 1
ATOM 733 C CA . ARG A 1 96 ? 3.630 -3.191 7.884 1.00 90.69 96 ARG A CA 1
ATOM 734 C C . ARG A 1 96 ? 4.580 -1.999 7.726 1.00 90.69 96 ARG A C 1
ATOM 736 O O . ARG A 1 96 ? 4.142 -0.849 7.786 1.00 90.69 96 ARG A O 1
ATOM 743 N N . PRO A 1 97 ? 5.888 -2.249 7.568 1.00 83.31 97 PRO A N 1
ATOM 744 C CA . PRO A 1 97 ? 6.831 -1.179 7.283 1.00 83.31 97 PRO A CA 1
ATOM 745 C C . PRO A 1 97 ? 6.460 -0.491 5.964 1.00 83.31 97 PRO A C 1
ATOM 747 O O . PRO A 1 97 ? 6.146 -1.148 4.974 1.00 83.31 97 PRO A O 1
ATOM 750 N N . GLU A 1 98 ? 6.510 0.840 5.949 1.00 73.06 98 GLU A N 1
ATOM 751 C CA . GLU A 1 98 ? 6.360 1.607 4.714 1.00 73.06 98 GLU A CA 1
ATOM 752 C C . GLU A 1 98 ? 7.617 1.433 3.854 1.00 73.06 98 GLU A C 1
ATOM 754 O O . GLU A 1 98 ? 8.664 2.024 4.135 1.00 73.06 98 GLU A O 1
ATOM 759 N N . PHE A 1 99 ? 7.516 0.647 2.784 1.00 67.38 99 PHE A N 1
ATOM 760 C CA . PHE A 1 99 ? 8.543 0.613 1.748 1.00 67.38 99 PHE A CA 1
ATOM 761 C C . PHE A 1 99 ? 8.360 1.825 0.835 1.00 67.38 99 PHE A C 1
ATOM 763 O O . PHE A 1 99 ? 7.446 1.889 0.017 1.00 67.38 99 PHE A O 1
ATOM 770 N N . LYS A 1 100 ? 9.221 2.832 0.991 1.00 69.44 100 LYS A N 1
ATOM 771 C CA . LYS A 1 100 ? 9.227 3.991 0.093 1.00 69.44 100 LYS A CA 1
ATOM 772 C C . LYS A 1 100 ? 9.810 3.589 -1.263 1.00 69.44 100 LYS A C 1
ATOM 774 O O . LYS A 1 100 ? 10.884 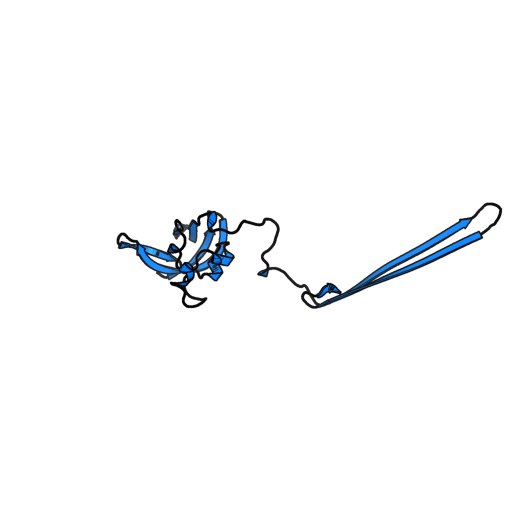2.999 -1.312 1.00 69.44 100 LYS A O 1
ATOM 779 N N . GLY A 1 101 ? 9.132 3.972 -2.345 1.00 70.25 101 GLY A N 1
ATOM 780 C CA . GLY A 1 101 ? 9.632 3.829 -3.719 1.00 70.25 101 GLY A CA 1
ATOM 781 C C . GLY A 1 101 ? 9.143 2.597 -4.484 1.00 70.25 101 GLY A C 1
ATOM 782 O O . GLY A 1 101 ? 9.525 2.441 -5.638 1.00 70.25 101 GLY A O 1
ATOM 783 N N . ILE A 1 102 ? 8.293 1.758 -3.886 1.00 72.25 102 ILE A N 1
ATOM 784 C CA . ILE A 1 102 ? 7.657 0.623 -4.568 1.00 72.25 102 ILE A CA 1
ATOM 785 C C . ILE A 1 102 ? 6.156 0.912 -4.659 1.00 72.25 102 ILE A C 1
ATOM 787 O O . ILE A 1 102 ? 5.517 1.191 -3.646 1.00 72.25 102 ILE A O 1
ATOM 791 N N . ALA A 1 103 ? 5.605 0.902 -5.874 1.00 71.75 103 ALA A N 1
ATOM 792 C CA . ALA A 1 103 ? 4.163 1.013 -6.074 1.00 71.75 103 ALA A CA 1
ATOM 793 C C . ALA A 1 103 ? 3.462 -0.280 -5.604 1.00 71.75 103 ALA A C 1
ATOM 795 O O . ALA A 1 103 ? 4.060 -1.348 -5.744 1.00 71.75 103 ALA A O 1
ATOM 796 N N . PRO A 1 104 ? 2.222 -0.214 -5.085 1.00 72.69 104 PRO A N 1
ATOM 797 C CA . PRO A 1 104 ? 1.393 -1.395 -4.831 1.00 72.69 104 PRO A CA 1
ATOM 798 C C . PRO A 1 104 ? 1.336 -2.342 -6.037 1.00 72.69 104 PRO A C 1
ATOM 800 O O . PRO A 1 104 ? 1.270 -1.861 -7.169 1.00 72.69 104 PRO A O 1
ATOM 803 N N . GLU A 1 105 ? 1.331 -3.656 -5.791 1.00 76.25 105 GLU A N 1
ATOM 804 C CA . GLU A 1 105 ? 1.293 -4.696 -6.838 1.00 76.25 105 GLU A CA 1
ATOM 805 C C . GLU A 1 105 ? 0.077 -4.536 -7.761 1.00 76.25 105 GLU A C 1
ATOM 807 O O . GLU A 1 105 ? 0.182 -4.700 -8.970 1.00 76.25 105 GLU A O 1
ATOM 812 N N . ASP A 1 106 ? -1.058 -4.107 -7.210 1.00 74.69 106 ASP A N 1
ATOM 813 C CA . ASP A 1 106 ? -2.319 -3.883 -7.921 1.00 74.69 106 ASP A CA 1
ATOM 814 C C . ASP A 1 106 ? -2.220 -2.778 -8.992 1.00 74.69 106 ASP A C 1
ATOM 816 O O . ASP A 1 106 ? -3.060 -2.695 -9.887 1.00 74.69 106 ASP A O 1
ATOM 820 N N . LEU A 1 107 ? -1.223 -1.893 -8.875 1.00 77.88 107 LEU A N 1
ATOM 821 C CA . LEU A 1 107 ? -0.955 -0.815 -9.829 1.00 77.88 107 LEU A CA 1
ATOM 822 C C . LEU A 1 107 ? 0.107 -1.196 -10.866 1.00 77.88 107 LEU A C 1
ATOM 824 O O . LEU A 1 107 ? 0.464 -0.359 -11.698 1.00 77.88 107 LEU A O 1
ATOM 828 N N . TRP A 1 108 ? 0.665 -2.405 -10.799 1.00 87.81 108 TRP A N 1
ATOM 829 C CA . TRP A 1 108 ? 1.672 -2.841 -11.756 1.00 87.81 108 TRP A CA 1
ATOM 830 C C . TRP A 1 108 ? 1.004 -3.176 -13.085 1.00 87.81 108 TRP A C 1
ATOM 832 O O . TRP A 1 108 ? 0.023 -3.913 -13.144 1.00 87.81 108 TRP A O 1
ATOM 842 N N . ASP A 1 109 ? 1.552 -2.615 -14.159 1.00 89.38 109 ASP A N 1
ATOM 843 C CA . ASP A 1 109 ? 1.084 -2.850 -15.517 1.00 89.38 109 ASP A CA 1
ATOM 844 C C . ASP A 1 109 ? 2.063 -3.789 -16.229 1.00 89.38 109 ASP A C 1
ATOM 846 O O . ASP A 1 109 ? 3.244 -3.470 -16.406 1.00 89.38 109 ASP A O 1
ATOM 850 N N . ASP A 1 110 ? 1.557 -4.945 -16.658 1.00 94.06 110 ASP A N 1
ATOM 851 C CA . ASP A 1 110 ? 2.287 -5.908 -17.486 1.00 94.06 110 ASP A CA 1
ATOM 852 C C . ASP A 1 110 ? 2.630 -5.345 -18.877 1.00 94.06 110 ASP A C 1
ATOM 854 O O . ASP A 1 110 ? 3.422 -5.938 -19.616 1.00 94.06 110 ASP A O 1
ATOM 858 N N . GLY A 1 111 ? 2.073 -4.192 -19.241 1.00 93.50 111 GLY A N 1
ATOM 859 C CA . GLY A 1 111 ? 2.225 -3.549 -20.530 1.00 93.50 111 GLY A CA 1
ATOM 860 C C . GLY A 1 111 ? 1.398 -4.227 -21.618 1.00 93.50 111 GLY A C 1
ATOM 861 O O . GLY A 1 111 ? 0.625 -5.160 -21.398 1.00 93.50 111 GLY A O 1
ATOM 862 N N . ILE A 1 112 ? 1.574 -3.747 -22.846 1.00 96.19 112 ILE A N 1
ATOM 863 C CA . ILE A 1 112 ? 0.875 -4.297 -24.008 1.00 96.19 112 ILE A CA 1
ATOM 864 C C . ILE A 1 112 ? 1.693 -5.409 -24.677 1.00 96.19 112 ILE A C 1
ATOM 866 O O . ILE A 1 112 ? 2.927 -5.339 -24.700 1.00 96.19 112 ILE A O 1
ATOM 870 N N . PRO A 1 113 ? 1.032 -6.406 -25.291 1.00 97.50 113 PRO A N 1
ATOM 871 C CA . PRO A 1 113 ? 1.712 -7.351 -26.159 1.00 97.50 113 PRO A CA 1
ATOM 872 C C . PRO A 1 113 ? 2.413 -6.635 -27.317 1.00 97.50 113 PRO A C 1
ATOM 874 O O . PRO A 1 113 ? 1.792 -5.848 -28.033 1.00 97.50 113 PRO A O 1
ATOM 877 N N . ALA A 1 114 ? 3.704 -6.900 -27.504 1.00 97.31 114 ALA A N 1
ATOM 878 C CA . ALA A 1 114 ? 4.517 -6.200 -28.494 1.00 97.31 114 ALA A CA 1
ATOM 879 C C . ALA A 1 114 ? 5.659 -7.071 -29.019 1.00 97.31 114 ALA A C 1
ATOM 881 O O . ALA A 1 114 ? 6.244 -7.860 -28.279 1.00 97.31 114 ALA A O 1
ATOM 882 N N . PHE A 1 115 ? 6.005 -6.867 -30.290 1.00 97.81 115 PHE A N 1
ATOM 883 C CA . PHE A 1 115 ? 7.241 -7.357 -30.893 1.00 97.81 115 PHE A CA 1
ATOM 884 C C . PHE A 1 115 ? 8.260 -6.214 -30.969 1.00 97.81 115 PHE A C 1
ATOM 886 O O . PHE A 1 115 ? 7.923 -5.104 -31.382 1.00 97.81 115 PHE A O 1
ATOM 893 N N . LEU A 1 116 ? 9.501 -6.490 -30.578 1.00 97.31 116 LEU A N 1
ATOM 894 C CA . LEU A 1 116 ? 10.612 -5.546 -30.517 1.00 97.31 116 LEU A CA 1
ATOM 895 C C . LEU A 1 116 ? 11.737 -6.033 -31.436 1.00 97.31 116 LEU A C 1
ATOM 897 O O . LEU A 1 116 ? 12.019 -7.226 -31.502 1.00 97.31 116 LEU A O 1
ATOM 901 N N . MET A 1 117 ? 12.399 -5.113 -32.137 1.00 97.38 117 MET A N 1
ATOM 902 C CA . MET A 1 117 ? 13.563 -5.420 -32.971 1.00 97.38 117 MET A CA 1
ATOM 903 C C . MET A 1 117 ? 14.563 -4.270 -32.895 1.00 97.38 117 MET A C 1
ATOM 905 O O . MET A 1 117 ? 14.458 -3.293 -33.636 1.00 97.38 117 MET A O 1
ATOM 909 N N . ASN A 1 118 ? 15.546 -4.396 -32.008 1.00 97.69 118 ASN A N 1
ATOM 910 C CA . ASN A 1 118 ? 16.657 -3.451 -31.965 1.00 97.69 118 ASN A CA 1
ATOM 911 C C . ASN A 1 118 ? 17.752 -3.897 -32.937 1.00 97.69 118 ASN A C 1
ATOM 913 O O . ASN A 1 118 ? 17.973 -5.093 -33.137 1.00 97.69 118 ASN A O 1
ATOM 917 N N . TYR A 1 119 ? 18.455 -2.935 -33.530 1.00 96.81 119 TYR A N 1
ATOM 918 C CA . TYR A 1 119 ? 19.566 -3.214 -34.432 1.00 96.81 119 TYR A CA 1
ATOM 919 C C . TYR A 1 119 ? 20.772 -2.325 -34.124 1.00 96.81 119 TYR A C 1
ATOM 921 O O . TYR A 1 119 ? 20.633 -1.157 -33.766 1.00 96.81 119 TYR A O 1
ATOM 929 N N . SER A 1 120 ? 21.970 -2.877 -34.298 1.00 97.75 120 SER A N 1
ATOM 930 C CA . SER A 1 120 ? 23.229 -2.136 -34.288 1.00 97.75 120 SER A CA 1
ATOM 931 C C . SER A 1 120 ? 24.035 -2.539 -35.509 1.00 97.75 120 SER A C 1
ATOM 933 O O . SER A 1 120 ? 24.261 -3.723 -35.735 1.00 97.75 120 SER A O 1
ATOM 935 N N . ALA A 1 121 ? 24.447 -1.568 -36.315 1.00 97.38 121 ALA A N 1
ATOM 936 C CA . ALA A 1 121 ? 25.263 -1.801 -37.495 1.00 97.38 121 ALA A CA 1
ATOM 937 C C . ALA A 1 121 ? 26.501 -0.914 -37.421 1.00 97.38 121 ALA A C 1
ATOM 939 O O . ALA A 1 121 ? 26.401 0.281 -37.132 1.00 97.38 121 ALA A O 1
ATOM 940 N N . ARG A 1 122 ? 27.674 -1.487 -37.688 1.00 96.75 122 ARG A N 1
ATOM 941 C CA . ARG A 1 122 ? 28.932 -0.742 -37.715 1.00 96.75 122 ARG A CA 1
ATOM 942 C C . ARG A 1 122 ? 29.751 -1.158 -38.916 1.00 96.75 122 ARG A C 1
ATOM 944 O O . ARG A 1 122 ? 29.852 -2.336 -39.240 1.00 96.75 122 ARG A O 1
ATOM 951 N N . THR A 1 123 ? 30.378 -0.163 -39.524 1.00 96.44 123 THR A N 1
ATOM 952 C CA . THR A 1 123 ? 31.408 -0.353 -40.531 1.00 96.44 123 THR A CA 1
ATOM 953 C C . THR A 1 123 ? 32.663 0.383 -40.094 1.00 96.44 123 THR A C 1
ATOM 955 O O . THR A 1 123 ? 32.582 1.504 -39.590 1.00 96.44 123 THR A O 1
ATOM 958 N N . THR A 1 124 ? 33.811 -0.248 -40.280 1.00 95.38 124 THR A N 1
ATOM 959 C CA . THR A 1 124 ? 35.123 0.315 -39.982 1.00 95.38 124 THR A CA 1
ATOM 960 C C . THR A 1 124 ? 36.006 0.098 -41.197 1.00 95.38 124 THR A C 1
ATOM 962 O O . THR A 1 124 ? 36.068 -1.010 -41.725 1.00 95.38 124 THR A O 1
ATOM 965 N N . GLN A 1 125 ? 36.693 1.153 -41.622 1.00 93.75 125 GLN A N 1
ATOM 966 C CA . GLN A 1 125 ? 37.714 1.100 -42.660 1.00 93.75 125 GLN A CA 1
ATOM 967 C C . GLN A 1 125 ? 39.049 1.510 -42.044 1.00 93.75 125 GLN A C 1
ATOM 969 O O . GLN A 1 125 ? 39.128 2.530 -41.358 1.00 93.75 125 GLN A O 1
ATOM 974 N N . THR A 1 126 ? 40.086 0.728 -42.317 1.00 91.44 126 THR A N 1
ATOM 975 C CA . THR A 1 126 ? 41.463 0.996 -41.902 1.00 91.44 126 THR A CA 1
ATOM 976 C C . THR A 1 126 ? 42.337 1.098 -43.146 1.00 91.44 126 THR A C 1
ATOM 978 O O . THR A 1 126 ? 42.431 0.150 -43.923 1.00 91.44 126 THR A O 1
ATOM 981 N N . ASP A 1 127 ? 42.978 2.251 -43.343 1.00 91.00 127 ASP A N 1
ATOM 982 C CA . ASP A 1 127 ? 43.914 2.482 -44.447 1.00 91.00 127 ASP A CA 1
ATOM 983 C C . ASP A 1 127 ? 45.365 2.448 -43.923 1.00 91.00 127 ASP A C 1
ATOM 985 O O . ASP A 1 127 ? 45.738 3.241 -43.052 1.00 91.00 127 ASP A O 1
ATOM 989 N N . TYR A 1 128 ? 46.201 1.559 -44.470 1.00 86.94 128 TYR A N 1
ATOM 990 C CA . TYR A 1 128 ? 47.620 1.415 -44.115 1.00 86.94 128 TYR A CA 1
ATOM 991 C C . TYR A 1 128 ? 48.514 2.166 -45.121 1.00 86.94 128 TYR A C 1
ATOM 993 O O . TYR A 1 128 ? 48.337 2.035 -46.333 1.00 86.94 128 TYR A O 1
ATOM 1001 N N . LYS A 1 129 ? 49.467 2.980 -44.629 1.00 81.50 129 LYS A N 1
ATOM 1002 C CA . LYS A 1 129 ? 50.284 3.908 -45.453 1.00 81.50 129 LYS A CA 1
ATOM 1003 C C . LYS A 1 129 ? 51.801 3.633 -45.486 1.00 81.50 129 LYS A C 1
ATOM 1005 O O . LYS A 1 129 ? 52.511 4.388 -46.143 1.00 81.50 129 LYS A O 1
ATOM 1010 N N . MET A 1 130 ? 52.317 2.600 -44.815 1.00 74.06 130 MET A N 1
ATOM 1011 C CA . MET A 1 130 ? 53.746 2.218 -44.869 1.00 74.06 130 MET A CA 1
ATOM 1012 C C . MET A 1 130 ? 53.920 0.830 -45.482 1.00 74.06 130 MET A C 1
ATOM 1014 O O . MET A 1 130 ? 53.071 -0.004 -45.210 1.00 74.06 130 MET A O 1
ATOM 1018 N N . ASP A 1 131 ? 55.015 0.628 -46.233 1.00 63.72 131 ASP A N 1
ATOM 1019 C CA . ASP A 1 131 ? 55.602 -0.566 -46.908 1.00 63.72 131 ASP A CA 1
ATOM 1020 C C . ASP A 1 131 ? 54.675 -1.595 -47.603 1.00 63.72 131 ASP A C 1
ATOM 1022 O O . ASP A 1 131 ? 55.043 -2.178 -48.618 1.00 63.72 131 ASP A O 1
ATOM 1026 N N . MET A 1 132 ? 53.433 -1.758 -47.154 1.00 60.81 132 MET A N 1
ATOM 1027 C CA . MET A 1 132 ? 52.319 -2.384 -47.853 1.00 60.81 132 MET A CA 1
ATOM 1028 C C . MET A 1 132 ? 51.129 -1.419 -47.877 1.00 60.81 132 MET A C 1
ATOM 1030 O O . MET A 1 132 ? 50.492 -1.149 -46.857 1.00 60.81 132 MET A O 1
ATOM 1034 N N . VAL A 1 133 ? 50.808 -0.902 -49.064 1.00 71.75 133 VAL A N 1
ATOM 1035 C CA . VAL A 1 133 ? 49.555 -0.172 -49.291 1.00 71.75 133 VAL A CA 1
ATOM 1036 C C . VAL A 1 133 ? 48.412 -1.180 -49.223 1.00 71.75 133 VAL A C 1
ATOM 1038 O O . VAL A 1 133 ? 48.337 -2.091 -50.045 1.00 71.75 133 VAL A O 1
ATOM 1041 N N . GLY A 1 134 ? 47.525 -1.017 -48.246 1.00 77.69 134 GLY A N 1
ATOM 1042 C CA . GLY A 1 134 ? 46.402 -1.922 -48.029 1.00 77.69 134 GLY A CA 1
ATOM 1043 C C . GLY A 1 134 ? 45.214 -1.209 -47.400 1.00 77.69 134 GLY A C 1
ATOM 1044 O O . GLY A 1 134 ? 45.378 -0.244 -46.651 1.00 77.69 134 GLY A O 1
ATOM 1045 N N . ARG A 1 135 ? 44.013 -1.691 -47.717 1.00 85.81 135 ARG A N 1
ATOM 1046 C CA . ARG A 1 135 ? 42.752 -1.249 -47.123 1.00 85.81 135 ARG A CA 1
ATOM 1047 C C . ARG A 1 135 ? 42.054 -2.457 -46.529 1.00 85.81 135 ARG A C 1
ATOM 1049 O O . ARG A 1 135 ? 41.815 -3.424 -47.249 1.00 85.81 135 ARG A O 1
ATOM 1056 N N . ASP A 1 136 ? 41.708 -2.366 -45.254 1.00 89.69 136 ASP A N 1
ATOM 1057 C CA . ASP A 1 136 ? 40.878 -3.352 -44.574 1.00 89.69 136 ASP A CA 1
ATOM 1058 C C . ASP A 1 136 ? 39.520 -2.739 -44.241 1.00 89.69 136 ASP A C 1
ATOM 1060 O O . ASP A 1 136 ? 39.445 -1.633 -43.700 1.00 89.69 136 ASP A O 1
ATOM 1064 N N . ASN A 1 137 ? 38.457 -3.464 -44.577 1.00 92.62 137 ASN A N 1
ATOM 1065 C CA . ASN A 1 137 ? 37.093 -3.085 -44.257 1.00 92.62 137 ASN A CA 1
ATOM 1066 C C . ASN A 1 137 ? 36.450 -4.201 -43.439 1.00 92.62 137 ASN A C 1
ATOM 1068 O O . ASN A 1 137 ? 36.392 -5.347 -43.883 1.00 92.62 137 ASN A O 1
ATOM 1072 N N . SER A 1 138 ? 35.870 -3.840 -42.298 1.00 93.44 138 SER A N 1
ATOM 1073 C CA . SER A 1 138 ? 35.027 -4.736 -41.513 1.00 93.44 138 SER A CA 1
ATOM 1074 C C . SER A 1 138 ? 33.655 -4.118 -41.303 1.00 93.44 138 SER A C 1
ATOM 1076 O O . SER A 1 138 ? 33.518 -2.940 -40.969 1.00 93.44 138 SER A O 1
ATOM 1078 N N . SER A 1 139 ? 32.619 -4.926 -41.491 1.00 96.94 139 SER A N 1
ATOM 1079 C CA . SER A 1 139 ? 31.241 -4.522 -41.242 1.00 96.94 139 SER A CA 1
ATOM 1080 C C . SER A 1 139 ? 30.525 -5.622 -40.479 1.00 96.94 139 SER A C 1
ATOM 1082 O O . SER A 1 139 ? 30.722 -6.805 -40.750 1.00 96.94 139 SER A O 1
ATOM 1084 N N . TRP A 1 140 ? 29.685 -5.235 -39.529 1.00 96.75 140 TRP A N 1
ATOM 1085 C CA . TRP A 1 140 ? 28.860 -6.169 -38.779 1.00 96.75 140 TRP A CA 1
ATOM 1086 C C . TRP A 1 140 ? 27.504 -5.558 -38.455 1.00 96.75 140 TRP A C 1
ATOM 1088 O O . TRP A 1 140 ? 27.343 -4.336 -38.383 1.00 96.75 140 TRP A O 1
ATOM 1098 N N . VAL A 1 141 ? 26.530 -6.443 -38.261 1.00 97.88 141 VAL A N 1
ATOM 1099 C CA . VAL A 1 141 ? 25.173 -6.109 -37.839 1.00 97.88 141 VAL A CA 1
ATOM 1100 C C . VAL A 1 141 ? 24.781 -7.051 -36.711 1.00 97.88 141 VAL A C 1
ATOM 1102 O O . VAL A 1 141 ? 24.981 -8.260 -36.806 1.00 97.88 141 VAL A O 1
ATOM 1105 N N . GLN A 1 142 ? 24.215 -6.493 -35.652 1.00 98.00 142 GLN A N 1
ATOM 1106 C CA . GLN A 1 142 ? 23.589 -7.213 -34.558 1.00 98.00 142 GLN A CA 1
ATOM 1107 C C . GLN A 1 142 ? 22.100 -6.886 -34.554 1.00 98.00 142 GLN A C 1
ATOM 1109 O O . GLN A 1 142 ? 21.723 -5.715 -34.587 1.00 98.00 142 GLN A O 1
ATOM 1114 N N . LEU A 1 143 ? 21.271 -7.923 -34.490 1.00 97.75 143 LEU A N 1
ATOM 1115 C CA . LEU A 1 143 ? 19.828 -7.814 -34.304 1.00 97.75 143 LEU A CA 1
ATOM 1116 C C . LEU A 1 143 ? 19.466 -8.374 -32.929 1.00 97.75 143 LEU A C 1
ATOM 1118 O O . LEU A 1 143 ? 20.029 -9.379 -32.496 1.00 97.75 143 LEU A O 1
ATOM 1122 N N . GLN A 1 144 ? 18.533 -7.717 -32.251 1.00 97.81 144 GLN A N 1
ATOM 1123 C CA . GLN A 1 144 ? 18.016 -8.106 -30.943 1.00 97.81 144 GLN A CA 1
ATOM 1124 C C . GLN A 1 144 ? 16.485 -8.141 -31.031 1.00 97.81 144 GLN A C 1
ATOM 1126 O O . GLN A 1 144 ? 15.832 -7.137 -30.718 1.00 97.81 144 GLN A O 1
ATOM 1131 N N . PRO A 1 145 ? 15.914 -9.251 -31.535 1.00 97.50 145 PRO A N 1
ATOM 1132 C CA . PRO A 1 145 ? 14.477 -9.459 -31.489 1.00 97.50 145 PRO A CA 1
ATOM 1133 C C . PRO A 1 145 ? 14.036 -9.705 -30.045 1.00 97.50 145 PRO A C 1
ATOM 1135 O O . PRO A 1 145 ? 14.763 -10.332 -29.278 1.00 97.50 145 PRO A O 1
ATOM 1138 N N . GLY A 1 146 ? 12.838 -9.249 -29.703 1.00 97.50 146 GLY A N 1
ATOM 1139 C CA . GLY A 1 146 ? 12.189 -9.559 -28.435 1.00 97.50 146 GLY A CA 1
ATOM 1140 C C . GLY A 1 146 ? 10.673 -9.582 -28.576 1.00 97.50 146 GLY A C 1
ATOM 1141 O O . GLY A 1 146 ? 10.115 -8.998 -29.510 1.00 97.50 146 GLY A O 1
ATOM 1142 N N . ILE A 1 147 ? 9.992 -10.266 -27.663 1.00 97.69 147 ILE A N 1
ATOM 1143 C CA . ILE A 1 147 ? 8.528 -10.291 -27.607 1.00 97.69 147 ILE A CA 1
ATOM 1144 C C . ILE A 1 147 ? 8.033 -10.214 -26.163 1.00 97.69 147 ILE A C 1
ATOM 1146 O O . ILE A 1 147 ? 8.533 -10.898 -25.270 1.00 97.69 147 ILE A O 1
ATOM 1150 N N . ASN A 1 148 ? 7.005 -9.395 -25.955 1.00 97.50 148 ASN A N 1
ATOM 1151 C CA . ASN A 1 148 ? 6.326 -9.248 -24.675 1.00 97.50 148 ASN A CA 1
ATOM 1152 C C . ASN A 1 148 ? 4.882 -9.734 -24.822 1.00 97.50 148 ASN A C 1
ATOM 1154 O O . ASN A 1 148 ? 4.197 -9.320 -25.758 1.00 97.50 148 ASN A O 1
ATOM 1158 N N . ILE A 1 149 ? 4.415 -10.599 -23.914 1.00 96.75 149 ILE A N 1
ATOM 1159 C CA . ILE A 1 149 ? 3.019 -11.071 -23.843 1.00 96.75 149 ILE A CA 1
ATOM 1160 C C . ILE A 1 149 ? 2.628 -11.188 -22.364 1.00 96.75 149 ILE A C 1
ATOM 1162 O O . ILE A 1 149 ? 3.105 -12.085 -21.666 1.00 96.75 149 ILE A O 1
ATOM 1166 N N . GLY A 1 150 ? 1.769 -10.284 -21.880 1.00 95.19 150 GLY A N 1
ATOM 1167 C CA . GLY A 1 150 ? 1.474 -10.172 -20.445 1.00 95.19 150 GLY A CA 1
ATOM 1168 C C . GLY A 1 150 ? 2.762 -9.965 -19.645 1.00 95.19 150 GLY A C 1
ATOM 1169 O O . GLY A 1 150 ? 3.633 -9.219 -20.083 1.00 95.19 150 GLY A O 1
ATOM 1170 N N . ALA A 1 151 ? 2.935 -10.683 -18.537 1.00 95.00 151 ALA A N 1
ATOM 1171 C CA . ALA A 1 151 ? 4.144 -10.629 -17.708 1.00 95.00 151 ALA A CA 1
ATOM 1172 C C . ALA A 1 151 ? 5.420 -11.235 -18.348 1.00 95.00 151 ALA A C 1
ATOM 1174 O O . ALA A 1 151 ? 6.513 -11.094 -17.799 1.00 95.00 151 ALA A O 1
ATOM 1175 N N . TRP A 1 152 ? 5.334 -11.917 -19.498 1.00 96.19 152 TRP A N 1
ATOM 1176 C CA . TRP A 1 152 ? 6.494 -12.579 -20.116 1.00 96.19 152 TRP A CA 1
ATOM 1177 C C . TRP A 1 152 ? 7.341 -11.607 -20.948 1.00 96.19 152 TRP A C 1
ATOM 1179 O O . TRP A 1 152 ? 6.801 -10.772 -21.682 1.00 96.19 152 TRP A O 1
ATOM 1189 N N . ARG A 1 153 ? 8.672 -11.729 -20.844 1.00 97.00 153 ARG A N 1
ATOM 1190 C CA . ARG A 1 153 ? 9.684 -10.997 -21.627 1.00 97.00 153 ARG A CA 1
ATOM 1191 C C . ARG A 1 153 ? 10.683 -12.001 -22.197 1.00 97.00 153 ARG A C 1
ATOM 1193 O O . ARG A 1 153 ? 11.327 -12.704 -21.419 1.00 97.00 153 ARG A O 1
ATOM 1200 N N . VAL A 1 154 ? 10.774 -12.081 -23.523 1.00 94.06 154 VAL A N 1
ATOM 1201 C CA . VAL A 1 154 ? 11.670 -12.995 -24.256 1.00 94.06 154 VAL A CA 1
ATOM 1202 C C . VAL A 1 154 ? 12.559 -12.200 -25.192 1.00 94.06 154 VAL A C 1
ATOM 1204 O O . VAL A 1 154 ? 12.017 -11.293 -25.865 1.00 94.06 154 VAL A O 1
#

Radius of gyration: 29.95 Å; chains: 1; bounding box: 81×33×79 Å

Organism: Salmonella typhi (NCBI:txid90370)

Foldseek 3Di:
DAWAFAQEAEPRHGQDTGIWGWDWDADPVRHTDTDTFDFLVRCVSSFFQSVVQVQQCVQPPDRRGGGDQVSQPPWDWHQPPVRRYIYIYHDPVRGHDDDPPDDPPVPDFLDDWDKDKDKDKDKDWDADDPPDGDIDIDIDMDIDIWTRDRNDTD